Protein AF-A0A9E5WUC2-F1 (afdb_monomer_lite)

Foldseek 3Di:
DDDDDDDPPPDDPPPPPPPPPPPQLDDQVVLLVQQDLCFCPVVDPVNLVVLCVVQVLQWADDPVRDGLSVQLSVLSNQLSVCSVVVPSVSNSVSLQSNLCSCVVDVSSVVSCVVSCVVRVRDPVSSVSSVVD

Structure (mmCIF, N/CA/C/O backbone):
data_AF-A0A9E5WUC2-F1
#
_entry.id   AF-A0A9E5WUC2-F1
#
loop_
_atom_site.group_PDB
_atom_site.id
_atom_site.type_symbol
_atom_site.label_atom_id
_atom_site.label_alt_id
_atom_site.label_comp_id
_atom_site.label_asym_id
_atom_site.label_entity_id
_atom_site.label_seq_id
_atom_site.pdbx_PDB_ins_code
_atom_site.Cartn_x
_atom_site.Cartn_y
_atom_site.Cartn_z
_atom_site.occupancy
_atom_site.B_iso_or_equiv
_atom_site.auth_seq_id
_atom_site.auth_comp_id
_atom_site.auth_asym_id
_atom_site.auth_atom_id
_atom_site.pdbx_PDB_model_num
ATOM 1 N N . MET A 1 1 ? -28.607 -10.134 -59.055 1.00 43.69 1 MET A N 1
ATOM 2 C CA . MET A 1 1 ? -27.205 -9.821 -59.428 1.00 43.69 1 MET A CA 1
ATOM 3 C C . MET A 1 1 ? -26.947 -8.331 -59.224 1.00 43.69 1 MET A C 1
ATOM 5 O O . MET A 1 1 ? -27.837 -7.563 -59.559 1.00 43.69 1 MET A O 1
ATOM 9 N N . LYS A 1 2 ? -25.723 -7.975 -58.782 1.00 41.75 2 LYS A N 1
ATOM 10 C CA . LYS A 1 2 ? -25.138 -6.625 -58.547 1.00 41.75 2 LYS A CA 1
ATOM 11 C C . LYS A 1 2 ? -25.489 -6.030 -57.166 1.00 41.75 2 LYS A C 1
ATOM 13 O O . LYS A 1 2 ? -26.627 -5.654 -56.957 1.00 41.75 2 LYS A O 1
ATOM 18 N N . LYS A 1 3 ? -24.658 -6.131 -56.117 1.00 45.72 3 LYS A N 1
ATOM 19 C CA . LYS A 1 3 ? -23.249 -5.728 -55.838 1.00 45.72 3 LYS A CA 1
ATOM 20 C C . LYS A 1 3 ? -23.234 -4.508 -54.892 1.00 45.72 3 LYS A C 1
ATOM 22 O O . LYS A 1 3 ? -23.541 -3.407 -55.317 1.00 45.72 3 LYS A O 1
ATOM 27 N N . THR A 1 4 ? -22.876 -4.783 -53.631 1.00 50.22 4 THR A N 1
ATOM 28 C CA . THR A 1 4 ? -21.930 -4.049 -52.756 1.00 50.22 4 THR A CA 1
ATOM 29 C C . THR A 1 4 ? -21.903 -2.514 -52.763 1.00 50.22 4 THR A C 1
ATOM 31 O O . THR A 1 4 ? -21.491 -1.928 -53.756 1.00 50.22 4 THR A O 1
ATOM 34 N N . ALA A 1 5 ? -22.070 -1.910 -51.579 1.00 50.44 5 ALA A N 1
ATOM 35 C CA . ALA A 1 5 ? -21.055 -1.018 -50.998 1.00 50.44 5 ALA A CA 1
ATOM 36 C C . ALA A 1 5 ? -21.313 -0.809 -49.493 1.00 50.44 5 ALA A C 1
ATOM 38 O O . ALA A 1 5 ? -22.245 -0.121 -49.089 1.00 50.44 5 ALA A O 1
ATOM 39 N N . LEU A 1 6 ? -20.464 -1.430 -48.671 1.00 52.56 6 LEU A N 1
ATOM 40 C CA . LEU A 1 6 ? -20.201 -1.016 -47.297 1.00 52.56 6 LEU A CA 1
ATOM 41 C C . LEU A 1 6 ? -19.637 0.411 -47.321 1.00 52.56 6 LEU A C 1
ATOM 43 O O . LEU A 1 6 ? -18.622 0.643 -47.973 1.00 52.56 6 LEU A O 1
ATOM 47 N N . ALA A 1 7 ? -20.242 1.331 -46.575 1.00 50.75 7 ALA A N 1
ATOM 48 C CA . ALA A 1 7 ? -19.611 2.593 -46.208 1.00 50.75 7 ALA A CA 1
ATOM 49 C C . ALA A 1 7 ? -19.507 2.650 -44.682 1.00 50.75 7 ALA A C 1
ATOM 51 O O . ALA A 1 7 ? -20.422 3.064 -43.975 1.00 50.75 7 ALA A O 1
ATOM 52 N N . PHE A 1 8 ? -18.368 2.160 -44.192 1.00 50.16 8 PHE A N 1
ATOM 53 C CA . PHE A 1 8 ? -17.851 2.421 -42.856 1.00 50.16 8 PHE A CA 1
ATOM 54 C C . PHE A 1 8 ? -17.577 3.929 -42.748 1.00 50.16 8 PHE A C 1
ATOM 56 O O . PHE A 1 8 ? -16.566 4.415 -43.247 1.00 50.16 8 PHE A O 1
ATOM 63 N N . ALA A 1 9 ? -18.471 4.681 -42.112 1.00 50.97 9 ALA A N 1
ATOM 64 C CA . ALA A 1 9 ? -18.152 6.020 -41.633 1.00 50.97 9 ALA A CA 1
ATOM 65 C C . ALA A 1 9 ? -17.720 5.894 -40.169 1.00 50.97 9 ALA A C 1
ATOM 67 O O . ALA A 1 9 ? -18.524 5.995 -39.245 1.00 50.97 9 ALA A O 1
ATOM 68 N N . ALA A 1 10 ? -16.434 5.597 -39.975 1.00 51.34 10 ALA A N 1
ATOM 69 C CA . ALA A 1 10 ? -15.778 5.719 -38.684 1.00 51.34 10 ALA A CA 1
ATOM 70 C C . ALA A 1 10 ? -15.759 7.205 -38.299 1.00 51.34 10 ALA A C 1
ATOM 72 O O . ALA A 1 10 ? -14.953 7.982 -38.812 1.00 51.34 10 ALA A O 1
ATOM 73 N N . ALA A 1 11 ? -16.678 7.613 -37.425 1.00 52.59 11 ALA A N 1
ATOM 74 C CA . ALA A 1 11 ? -16.619 8.921 -36.797 1.00 52.59 11 ALA A CA 1
ATOM 75 C C . ALA A 1 11 ? -15.399 8.942 -35.865 1.00 52.59 11 ALA A C 1
ATOM 77 O O . ALA A 1 11 ? -15.377 8.272 -34.832 1.00 52.59 11 ALA A O 1
ATOM 78 N N . LEU A 1 12 ? -14.367 9.678 -36.283 1.00 46.09 12 LEU A N 1
ATOM 79 C CA . LEU A 1 12 ? -13.194 10.014 -35.486 1.00 46.09 12 LEU A CA 1
ATOM 80 C C . LEU A 1 12 ? -13.648 10.590 -34.138 1.00 46.09 12 LEU A C 1
ATOM 82 O O . LEU A 1 12 ? -14.137 11.716 -34.061 1.00 46.09 12 LEU A O 1
ATOM 86 N N . VAL A 1 13 ? -13.445 9.833 -33.064 1.00 51.91 13 VAL A N 1
ATOM 87 C CA . VAL A 1 13 ? -13.489 10.372 -31.706 1.00 51.91 13 VAL A CA 1
ATOM 88 C C . VAL A 1 13 ? -12.182 11.134 -31.498 1.00 51.91 13 VAL A C 1
ATOM 90 O O . VAL A 1 13 ? -11.172 10.575 -31.082 1.00 51.91 13 VAL A O 1
ATOM 93 N N . ALA A 1 14 ? -12.181 12.422 -31.836 1.00 52.12 14 ALA A N 1
ATOM 94 C CA . ALA A 1 14 ? -11.114 13.340 -31.461 1.00 52.12 14 ALA A CA 1
ATOM 95 C C . ALA A 1 14 ? -11.304 13.770 -29.997 1.00 52.12 14 ALA A C 1
ATOM 97 O O . ALA A 1 14 ? -11.676 14.901 -29.698 1.00 52.12 14 ALA A O 1
ATOM 98 N N . THR A 1 15 ? -11.069 12.852 -29.060 1.00 54.62 15 THR A N 1
ATOM 99 C CA . THR A 1 15 ? -10.861 13.199 -27.649 1.00 54.62 15 THR A CA 1
ATOM 100 C C . THR A 1 15 ? -9.410 13.614 -27.455 1.00 54.62 15 THR A C 1
ATOM 102 O O . THR A 1 15 ? -8.600 12.856 -26.932 1.00 54.62 15 THR A O 1
ATOM 105 N N . THR A 1 16 ? -9.059 14.831 -27.863 1.00 54.25 16 THR A N 1
ATOM 106 C CA . THR A 1 16 ? -7.871 15.500 -27.321 1.00 54.25 16 THR A CA 1
ATOM 107 C C . THR A 1 16 ? -8.292 16.244 -26.063 1.00 54.25 16 THR A C 1
ATOM 109 O O . THR A 1 16 ? -8.390 17.470 -26.033 1.00 54.25 16 THR A O 1
ATOM 112 N N . SER A 1 17 ? -8.595 15.486 -25.010 1.00 47.12 17 SER A N 1
ATOM 113 C CA . SER A 1 17 ? -8.554 16.035 -23.664 1.00 47.12 17 SER A CA 1
ATOM 114 C C . SER A 1 17 ? -7.095 16.388 -23.413 1.00 47.12 17 SER A C 1
ATOM 116 O O . SER A 1 17 ? -6.258 15.490 -23.338 1.00 47.12 17 SER A O 1
ATOM 118 N N . LEU A 1 18 ? -6.778 17.685 -23.349 1.00 47.00 18 LEU A N 1
ATOM 119 C CA . LEU A 1 18 ? -5.516 18.143 -22.783 1.00 47.00 18 LEU A CA 1
ATOM 120 C C . LEU A 1 18 ? -5.353 17.417 -21.450 1.00 47.00 18 LEU A C 1
ATOM 122 O O . LEU A 1 18 ? -6.118 17.652 -20.511 1.00 47.00 18 LEU A O 1
ATOM 126 N N . ALA A 1 19 ? -4.389 16.502 -21.397 1.00 48.19 19 ALA A N 1
ATOM 127 C CA . ALA A 1 19 ? -3.894 15.985 -20.147 1.00 48.19 19 ALA A CA 1
ATOM 128 C C . ALA A 1 19 ? -3.436 17.213 -19.364 1.00 48.19 19 ALA A C 1
ATOM 130 O O . ALA A 1 19 ? -2.451 17.862 -19.715 1.00 48.19 19 ALA A O 1
ATOM 131 N N . ALA A 1 20 ? -4.200 17.582 -18.340 1.00 45.19 20 ALA A N 1
ATOM 132 C CA . ALA A 1 20 ? -3.662 18.388 -17.273 1.00 45.19 20 ALA A CA 1
ATOM 133 C C . ALA A 1 20 ? -2.517 17.551 -16.707 1.00 45.19 20 ALA A C 1
ATOM 135 O O . ALA A 1 20 ? -2.748 16.613 -15.945 1.00 45.19 20 ALA A O 1
ATOM 136 N N . THR A 1 21 ? -1.292 17.829 -17.153 1.00 49.12 21 THR A N 1
ATOM 137 C CA . THR A 1 21 ? -0.076 17.315 -16.538 1.00 49.12 21 THR A CA 1
ATOM 138 C C . THR A 1 21 ? 0.001 17.974 -15.170 1.00 49.12 21 THR A C 1
ATOM 140 O O . THR A 1 21 ? 0.703 18.957 -14.955 1.00 49.12 21 THR A O 1
ATOM 143 N N . SER A 1 22 ? -0.820 17.490 -14.241 1.00 50.69 22 SER A N 1
ATOM 144 C CA . SER A 1 22 ? -0.646 17.751 -12.830 1.00 50.69 22 SER A CA 1
ATOM 145 C C . SER A 1 22 ? 0.749 17.252 -12.507 1.00 50.69 22 SER A C 1
ATOM 147 O O . SER A 1 22 ? 1.004 16.054 -12.633 1.00 50.69 22 SER A O 1
ATOM 149 N N . ALA A 1 23 ? 1.648 18.179 -12.170 1.00 59.03 23 ALA A N 1
ATOM 150 C CA . ALA A 1 23 ? 2.967 17.854 -11.662 1.00 59.03 23 ALA A CA 1
ATOM 151 C C . ALA A 1 23 ? 2.788 16.795 -10.570 1.00 59.03 23 ALA A C 1
ATOM 153 O O . ALA A 1 23 ? 2.164 17.045 -9.536 1.00 59.03 23 ALA A O 1
ATOM 154 N N . SER A 1 24 ? 3.225 15.574 -10.869 1.00 66.19 24 SER A N 1
ATOM 155 C CA . SER A 1 24 ? 3.140 14.470 -9.931 1.00 66.19 24 SER A CA 1
ATOM 156 C C . SER A 1 24 ? 4.033 14.800 -8.744 1.00 66.19 24 SER A C 1
ATOM 158 O O . SER A 1 24 ? 5.180 15.199 -8.922 1.00 66.19 24 SER A O 1
ATOM 160 N N . ALA A 1 25 ? 3.539 14.588 -7.526 1.00 79.31 25 ALA A N 1
ATOM 161 C CA . ALA A 1 25 ? 4.380 14.685 -6.337 1.00 79.31 25 ALA A CA 1
ATOM 162 C C . ALA A 1 25 ? 5.422 13.547 -6.246 1.00 79.31 25 ALA A C 1
ATOM 164 O O . ALA A 1 25 ? 6.248 13.528 -5.334 1.00 79.31 25 ALA A O 1
ATOM 165 N N . PHE A 1 26 ? 5.369 12.592 -7.180 1.00 86.38 26 PHE A N 1
ATOM 166 C CA . PHE A 1 26 ? 6.258 11.445 -7.283 1.00 86.38 26 PHE A CA 1
ATOM 167 C C . PHE A 1 26 ? 7.009 11.464 -8.613 1.00 86.38 26 PHE A C 1
ATOM 169 O O . PHE A 1 26 ? 6.388 11.467 -9.677 1.00 86.38 26 PHE A O 1
ATOM 176 N N . GLU A 1 27 ? 8.335 11.387 -8.542 1.00 90.06 27 GLU A N 1
ATOM 177 C CA . GLU A 1 27 ? 9.167 10.988 -9.676 1.00 90.06 27 GLU A CA 1
ATOM 178 C C . GLU A 1 27 ? 9.218 9.461 -9.760 1.00 90.06 27 GLU A C 1
ATOM 180 O O . GLU A 1 27 ? 9.456 8.787 -8.750 1.00 90.06 27 GLU A O 1
ATOM 185 N N . TYR A 1 28 ? 9.016 8.908 -10.957 1.00 90.19 28 TYR A N 1
ATOM 186 C CA . TYR A 1 28 ? 8.928 7.462 -11.146 1.00 90.19 28 TYR A CA 1
ATOM 187 C C . TYR A 1 28 ? 10.208 6.718 -10.762 1.00 90.19 28 TYR A C 1
ATOM 189 O O . TYR A 1 28 ? 10.132 5.718 -10.059 1.00 90.19 28 TYR A O 1
ATOM 197 N N . SER A 1 29 ? 11.385 7.215 -11.145 1.00 90.94 29 SER A N 1
ATOM 198 C CA . SER A 1 29 ? 12.670 6.576 -10.817 1.00 90.94 29 SER A CA 1
ATOM 199 C C . SER A 1 29 ? 12.877 6.433 -9.303 1.00 90.94 29 SER A C 1
ATOM 201 O O . SER A 1 29 ? 13.251 5.366 -8.815 1.00 90.94 29 SER A O 1
ATOM 203 N N . THR A 1 30 ? 12.560 7.485 -8.545 1.00 92.31 30 THR A N 1
ATOM 204 C CA . THR A 1 30 ? 12.611 7.482 -7.077 1.00 92.31 30 THR A CA 1
ATOM 205 C C . THR A 1 30 ? 11.569 6.534 -6.481 1.00 92.31 30 THR A C 1
ATOM 207 O O . THR A 1 30 ? 11.853 5.834 -5.508 1.00 92.31 30 THR A O 1
ATOM 210 N N . LEU A 1 31 ? 10.365 6.498 -7.059 1.00 92.56 31 LEU A N 1
ATOM 211 C CA . LEU A 1 31 ? 9.283 5.613 -6.639 1.00 92.56 31 LEU A CA 1
ATOM 212 C C . LEU A 1 31 ? 9.655 4.140 -6.860 1.00 92.56 31 LEU A C 1
ATOM 214 O O . LEU A 1 31 ? 9.636 3.367 -5.906 1.00 92.56 31 LEU A O 1
ATOM 218 N N . ALA A 1 32 ? 10.050 3.775 -8.078 1.00 93.12 32 ALA A N 1
ATOM 219 C CA . ALA A 1 32 ? 10.416 2.418 -8.470 1.00 93.12 32 ALA A CA 1
ATOM 220 C C . ALA A 1 32 ? 11.595 1.874 -7.649 1.00 93.12 32 ALA A C 1
ATOM 222 O O . ALA A 1 32 ? 11.573 0.720 -7.240 1.00 93.12 32 ALA A O 1
ATOM 223 N N . ALA A 1 33 ? 12.581 2.717 -7.323 1.00 92.94 33 ALA A N 1
ATOM 224 C CA . ALA A 1 33 ? 13.708 2.328 -6.474 1.00 92.94 33 ALA A CA 1
ATOM 225 C C . ALA A 1 33 ? 13.338 2.126 -4.990 1.00 92.94 33 ALA A C 1
ATOM 227 O O . ALA A 1 33 ? 14.098 1.511 -4.243 1.00 92.94 33 ALA A O 1
ATOM 228 N N . ALA A 1 34 ? 12.217 2.689 -4.530 1.00 93.19 34 ALA A N 1
ATOM 229 C CA . ALA A 1 34 ? 11.818 2.675 -3.123 1.00 93.19 34 ALA A CA 1
ATOM 230 C C . ALA A 1 34 ? 10.660 1.714 -2.810 1.00 93.19 34 ALA A C 1
ATOM 232 O O . ALA A 1 34 ? 10.433 1.415 -1.632 1.00 93.19 34 ALA A O 1
ATOM 233 N N . VAL A 1 35 ? 9.909 1.277 -3.825 1.00 95.69 35 VAL A N 1
ATOM 234 C CA . VAL A 1 35 ? 8.844 0.278 -3.695 1.00 95.69 35 VAL A CA 1
ATOM 235 C C . VAL A 1 35 ? 9.468 -1.103 -3.520 1.00 95.69 35 VAL A C 1
ATOM 237 O O . VAL A 1 35 ? 10.292 -1.531 -4.317 1.00 95.69 35 VAL A O 1
ATOM 240 N N . ASP A 1 36 ? 9.040 -1.806 -2.477 1.00 95.50 36 ASP A N 1
ATOM 241 C CA . ASP A 1 36 ? 9.323 -3.225 -2.301 1.00 95.50 36 ASP A CA 1
ATOM 242 C C . ASP A 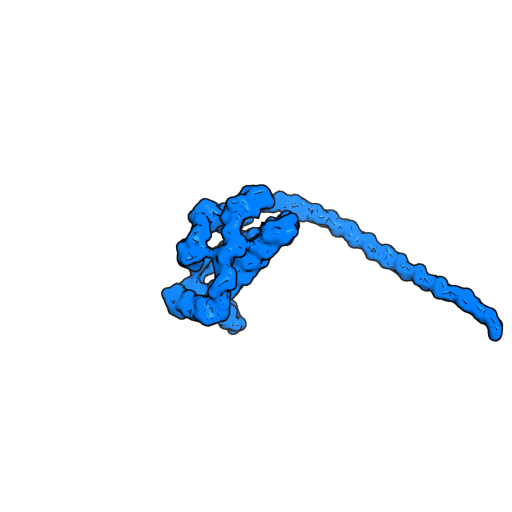1 36 ? 8.206 -4.022 -2.980 1.00 95.50 36 ASP A C 1
ATOM 244 O O . ASP A 1 36 ? 7.095 -4.127 -2.458 1.00 95.50 36 ASP A O 1
ATOM 248 N N . THR A 1 37 ? 8.479 -4.556 -4.167 1.00 93.88 37 THR A N 1
ATOM 249 C CA . THR A 1 37 ? 7.472 -5.274 -4.960 1.00 93.88 37 THR A CA 1
ATOM 250 C C . THR A 1 37 ? 7.052 -6.605 -4.340 1.00 93.88 37 THR A C 1
ATOM 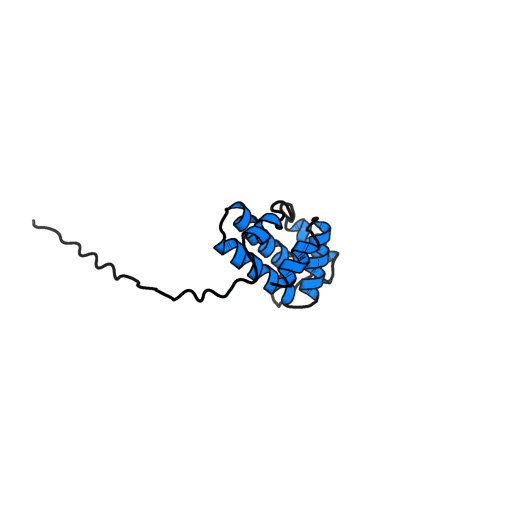252 O O . THR A 1 37 ? 6.008 -7.131 -4.707 1.00 93.88 37 THR A O 1
ATOM 255 N N . THR A 1 38 ? 7.799 -7.102 -3.348 1.00 93.50 38 THR A N 1
ATOM 256 C CA . THR A 1 38 ? 7.488 -8.344 -2.625 1.00 93.50 38 THR A CA 1
ATOM 257 C C . THR A 1 38 ? 6.657 -8.107 -1.359 1.00 93.50 38 THR A C 1
ATOM 259 O O . THR A 1 38 ? 6.070 -9.031 -0.779 1.00 93.50 38 THR A O 1
ATOM 262 N N . ALA A 1 39 ? 6.559 -6.853 -0.903 1.00 93.31 39 ALA A N 1
ATOM 263 C CA . ALA A 1 39 ? 5.799 -6.524 0.291 1.00 93.31 39 ALA A CA 1
ATOM 264 C C . ALA A 1 39 ? 4.302 -6.797 0.083 1.00 93.31 39 ALA A C 1
ATOM 266 O O . ALA A 1 39 ? 3.694 -6.429 -0.920 1.00 93.31 39 ALA A O 1
ATOM 267 N N . PHE A 1 40 ? 3.676 -7.411 1.091 1.00 94.44 40 PHE A N 1
ATOM 268 C CA . PHE A 1 40 ? 2.277 -7.839 1.062 1.00 94.44 40 PHE A CA 1
ATOM 269 C C . PHE A 1 40 ? 1.905 -8.895 0.005 1.00 94.44 40 PHE A C 1
ATOM 271 O O . PHE A 1 40 ? 0.708 -9.149 -0.141 1.00 94.44 40 PHE A O 1
ATOM 278 N N . GLU A 1 41 ? 2.826 -9.576 -0.682 1.00 89.25 41 GLU A N 1
ATOM 279 C CA . GLU A 1 41 ? 2.468 -10.700 -1.576 1.00 89.25 41 GLU A CA 1
ATOM 280 C C . GLU A 1 41 ? 1.607 -11.746 -0.843 1.00 89.25 41 GLU A C 1
ATOM 282 O O . GLU A 1 41 ? 0.521 -12.112 -1.290 1.00 89.25 41 GLU A O 1
ATOM 287 N N . ASN A 1 42 ? 1.994 -12.078 0.391 1.00 88.25 42 ASN A N 1
ATOM 288 C CA . ASN A 1 42 ? 1.300 -13.045 1.248 1.00 88.25 42 ASN A CA 1
ATOM 289 C C . ASN A 1 42 ? 0.161 -12.446 2.100 1.00 88.25 42 ASN A C 1
ATOM 291 O O . ASN A 1 42 ? -0.373 -13.108 2.989 1.00 88.25 42 ASN A O 1
ATOM 295 N N . ALA A 1 43 ? -0.215 -11.182 1.880 1.00 92.06 43 ALA A N 1
ATOM 296 C CA . ALA A 1 43 ? -1.294 -10.517 2.616 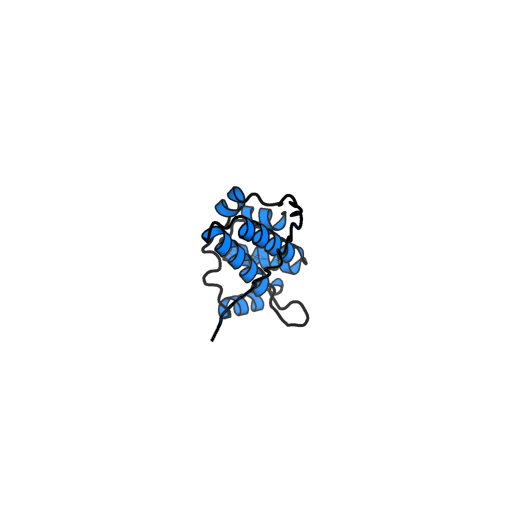1.00 92.06 43 ALA A CA 1
ATOM 297 C C . ALA A 1 43 ? -2.686 -10.899 2.079 1.00 92.06 43 ALA A C 1
ATOM 299 O O . ALA A 1 43 ? -3.436 -10.059 1.566 1.00 92.06 43 ALA A O 1
ATOM 300 N N . ASP A 1 44 ? -3.017 -12.183 2.186 1.00 91.50 44 ASP A N 1
ATOM 301 C CA . ASP A 1 44 ? -4.322 -12.747 1.847 1.00 91.50 44 ASP A CA 1
ATOM 302 C C . ASP A 1 44 ? -5.454 -12.249 2.774 1.00 91.50 44 ASP A C 1
ATOM 304 O O . ASP A 1 44 ? -5.248 -11.451 3.699 1.00 91.50 44 ASP A O 1
ATOM 308 N N . ASP A 1 45 ? -6.691 -12.696 2.529 1.00 92.88 45 ASP A N 1
ATOM 309 C CA . ASP A 1 45 ? -7.830 -12.277 3.352 1.00 92.88 45 ASP A CA 1
ATOM 310 C C . ASP A 1 45 ? -7.643 -12.673 4.824 1.00 92.88 45 ASP A C 1
ATOM 312 O O . ASP A 1 45 ? -7.926 -11.861 5.704 1.00 92.88 45 ASP A O 1
ATOM 316 N N . ALA A 1 46 ? -7.108 -13.862 5.123 1.00 94.81 46 ALA A N 1
ATOM 317 C CA . ALA A 1 46 ? -6.878 -14.315 6.495 1.00 94.81 46 ALA A CA 1
ATOM 318 C C . ALA A 1 46 ? -5.894 -13.396 7.239 1.00 94.81 46 ALA A C 1
ATOM 320 O O . ALA A 1 46 ? -6.171 -12.951 8.364 1.00 94.81 46 ALA A O 1
ATOM 321 N N . TRP A 1 47 ? -4.790 -13.035 6.587 1.00 94.44 47 TRP A N 1
ATOM 322 C CA . TRP A 1 47 ? -3.798 -12.094 7.085 1.00 94.44 47 TRP A CA 1
ATOM 323 C C . TRP A 1 47 ? -4.417 -10.719 7.343 1.00 94.44 47 TRP A C 1
ATOM 325 O O . TRP A 1 47 ? -4.231 -10.146 8.428 1.00 94.44 47 TRP A O 1
ATOM 335 N N . ARG A 1 48 ? -5.213 -10.213 6.392 1.00 94.88 48 ARG A N 1
ATOM 336 C CA . ARG A 1 48 ? -5.913 -8.923 6.499 1.00 94.88 48 ARG A CA 1
ATOM 337 C C . ARG A 1 48 ? -6.931 -8.933 7.637 1.00 94.88 48 ARG A C 1
ATOM 339 O O . ARG A 1 48 ? -6.948 -8.002 8.448 1.00 94.88 48 ARG A O 1
ATOM 346 N N . ARG A 1 49 ? -7.720 -10.008 7.792 1.00 93.00 49 ARG A N 1
ATOM 347 C CA . ARG A 1 49 ? -8.657 -10.187 8.922 1.00 93.00 49 ARG A CA 1
ATOM 348 C C . ARG A 1 49 ? -7.911 -10.118 10.248 1.00 93.00 49 ARG A C 1
ATOM 350 O O . ARG A 1 49 ? -8.345 -9.429 11.173 1.00 93.00 49 ARG A O 1
ATOM 357 N N . MET A 1 50 ? -6.804 -10.849 10.350 1.00 94.00 50 MET A N 1
ATOM 358 C CA . MET A 1 50 ? -6.003 -10.941 11.565 1.00 94.00 50 MET A CA 1
ATOM 359 C C . MET A 1 50 ? -5.418 -9.577 11.948 1.00 94.00 50 MET A C 1
ATOM 361 O O . MET A 1 50 ? -5.547 -9.161 13.103 1.00 94.00 50 MET A O 1
ATOM 365 N N . HIS A 1 51 ? -4.877 -8.831 10.985 1.00 93.38 51 HIS A N 1
ATOM 366 C CA . HIS A 1 51 ? -4.332 -7.495 11.230 1.00 93.38 51 HIS A CA 1
ATOM 367 C C . HIS A 1 51 ? -5.414 -6.466 11.553 1.00 93.38 51 HIS A C 1
ATOM 369 O O . HIS A 1 51 ? -5.230 -5.678 12.479 1.00 93.38 51 HIS A O 1
ATOM 375 N N . ALA A 1 52 ? -6.577 -6.516 10.900 1.00 92.75 52 ALA A N 1
ATOM 376 C CA . ALA A 1 52 ? -7.716 -5.679 11.269 1.00 92.75 52 ALA A CA 1
ATOM 377 C C . ALA A 1 52 ? -8.213 -5.968 12.696 1.00 92.75 52 ALA A C 1
ATOM 379 O O . ALA A 1 52 ? -8.576 -5.052 13.431 1.00 92.75 52 ALA A O 1
ATOM 380 N N . LYS A 1 53 ? -8.209 -7.232 13.136 1.00 92.62 53 LYS A N 1
ATOM 381 C CA . LYS A 1 53 ? -8.589 -7.584 14.513 1.00 92.62 53 LYS A CA 1
ATOM 382 C C . LYS A 1 53 ? -7.576 -7.059 15.535 1.00 92.62 53 LYS A C 1
ATOM 384 O O . LYS A 1 53 ? -7.994 -6.474 16.537 1.00 92.62 53 LYS A O 1
ATOM 389 N N . ARG A 1 54 ? -6.276 -7.242 15.271 1.00 93.25 54 ARG A N 1
ATOM 390 C CA . ARG A 1 54 ? -5.169 -6.894 16.184 1.00 93.25 54 ARG A CA 1
ATOM 391 C C . ARG A 1 54 ? -4.820 -5.404 16.211 1.00 93.25 54 ARG A C 1
ATOM 393 O O . ARG A 1 54 ? -4.274 -4.931 17.201 1.00 93.25 54 ARG A O 1
ATOM 400 N N . ILE A 1 55 ? -5.122 -4.665 15.147 1.00 94.31 55 ILE A N 1
ATOM 401 C CA . ILE A 1 55 ? -4.838 -3.233 15.025 1.00 94.31 55 ILE A CA 1
ATOM 402 C C . ILE A 1 55 ? -6.174 -2.506 14.893 1.00 94.31 55 ILE A C 1
ATOM 404 O O . ILE A 1 55 ? -6.823 -2.561 13.849 1.00 94.31 55 ILE A O 1
ATOM 408 N N . SER A 1 56 ? -6.612 -1.833 15.960 1.00 91.19 56 SER A N 1
ATOM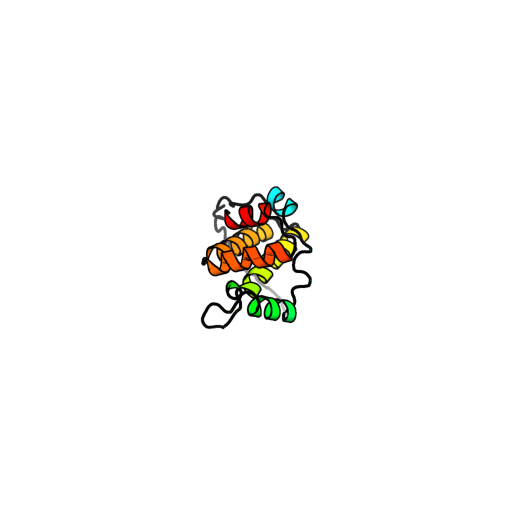 409 C CA . SER A 1 56 ? -7.928 -1.181 16.013 1.00 91.19 56 SER A CA 1
ATOM 410 C C . SER A 1 56 ? -8.093 -0.110 14.931 1.00 91.19 56 SER A C 1
ATOM 412 O O . SER A 1 56 ? -9.198 0.114 14.430 1.00 91.19 56 SER A O 1
ATOM 414 N N . GLU A 1 57 ? -7.002 0.528 14.519 1.00 95.38 57 GLU A N 1
ATOM 415 C CA . GLU A 1 57 ? -6.960 1.509 13.443 1.00 95.38 57 GLU A CA 1
ATOM 416 C C . GLU A 1 57 ? -7.106 0.870 12.063 1.00 95.38 57 GLU A C 1
ATOM 418 O O . GLU A 1 57 ? -7.520 1.560 11.149 1.00 95.38 57 GLU A O 1
ATOM 423 N N . CYS A 1 58 ? -6.862 -0.432 11.904 1.00 94.75 58 CYS A N 1
ATOM 424 C CA . CYS A 1 58 ? -7.001 -1.150 10.634 1.00 94.75 58 CYS A CA 1
ATOM 425 C C . CYS A 1 58 ? -8.385 -1.775 10.409 1.00 94.75 58 CYS A C 1
ATOM 427 O O . CYS A 1 58 ? -8.622 -2.409 9.379 1.00 94.75 58 CYS A O 1
ATOM 429 N N . ARG A 1 59 ? -9.306 -1.599 11.362 1.00 93.19 59 ARG A N 1
ATOM 430 C CA . ARG A 1 59 ? -10.685 -2.103 11.294 1.00 93.19 59 ARG A CA 1
ATOM 431 C C . ARG A 1 59 ? -11.511 -1.414 10.206 1.00 93.19 59 ARG A C 1
ATOM 433 O O . ARG A 1 59 ? -11.029 -0.529 9.494 1.00 93.19 59 ARG A O 1
ATOM 440 N N . SER A 1 60 ? -12.771 -1.828 10.112 1.00 90.06 60 SER A N 1
ATOM 441 C CA . SER A 1 60 ? -13.768 -1.322 9.172 1.00 90.06 60 SER A CA 1
ATOM 442 C C . SER A 1 60 ? -13.848 0.209 9.117 1.00 90.06 60 SER A C 1
ATOM 444 O O . SER A 1 60 ? -13.746 0.900 10.139 1.00 90.06 60 SER A O 1
ATOM 446 N N . PHE A 1 61 ? -14.023 0.737 7.910 1.00 85.69 61 PHE A N 1
ATOM 447 C CA . PHE A 1 61 ? -14.352 2.124 7.608 1.00 85.69 61 PHE A CA 1
ATOM 448 C C . PHE A 1 61 ? -15.560 2.167 6.664 1.00 85.69 61 PHE A C 1
ATOM 450 O O . PHE A 1 61 ? -15.836 1.205 5.950 1.00 85.69 61 PHE A O 1
ATOM 457 N N . GLY A 1 62 ? -16.269 3.296 6.666 1.00 80.94 62 GLY A N 1
ATOM 458 C CA . GLY A 1 62 ? -17.464 3.467 5.843 1.00 80.94 62 GLY A CA 1
ATOM 459 C C . GLY A 1 62 ? -18.642 2.598 6.291 1.00 80.94 62 GLY A C 1
ATOM 460 O O . GLY A 1 62 ? -18.588 1.908 7.313 1.00 80.94 62 GLY A O 1
ATOM 461 N N . LYS A 1 63 ? -19.731 2.670 5.522 1.00 80.69 63 LYS A N 1
ATOM 462 C CA . LYS A 1 63 ? -20.968 1.915 5.780 1.00 80.69 63 LYS A CA 1
ATOM 463 C C . LYS A 1 63 ? -20.861 0.460 5.309 1.00 80.69 63 LYS A C 1
ATOM 465 O O . LYS A 1 63 ? -21.454 -0.422 5.922 1.00 80.69 63 LYS A O 1
ATOM 470 N N . ASP A 1 64 ? -19.999 0.203 4.328 1.00 81.38 64 ASP A N 1
ATOM 471 C CA . ASP A 1 64 ? -19.846 -1.098 3.659 1.00 81.38 64 ASP A CA 1
ATOM 472 C C . ASP A 1 64 ? -18.929 -2.078 4.408 1.00 81.38 64 ASP A C 1
ATOM 474 O O . ASP A 1 64 ? -18.558 -3.130 3.896 1.00 81.38 64 ASP A O 1
ATOM 478 N N . ARG A 1 65 ? -18.524 -1.736 5.638 1.00 83.56 65 ARG A N 1
ATOM 479 C CA . ARG A 1 65 ? -17.655 -2.544 6.514 1.00 83.56 65 ARG A CA 1
ATOM 480 C C . ARG A 1 65 ? -16.278 -2.916 5.935 1.00 83.56 65 ARG A C 1
ATOM 482 O O . ARG A 1 65 ? -15.571 -3.701 6.576 1.00 83.56 65 ARG A O 1
ATOM 489 N N . ILE A 1 66 ? -15.852 -2.312 4.823 1.00 90.25 66 ILE A N 1
ATOM 490 C CA . ILE A 1 66 ? -14.522 -2.501 4.215 1.00 90.25 66 ILE A CA 1
ATOM 491 C C . ILE A 1 66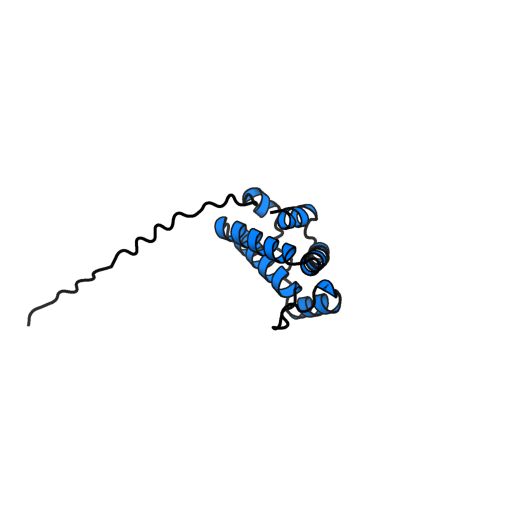 ? -13.443 -2.167 5.247 1.00 90.25 66 ILE A C 1
ATOM 493 O O . ILE A 1 66 ? -13.544 -1.161 5.950 1.00 90.25 66 ILE A O 1
ATOM 497 N N . ARG A 1 67 ? -12.401 -2.993 5.392 1.00 94.31 67 ARG A N 1
ATOM 498 C CA . ARG A 1 67 ? -11.348 -2.748 6.390 1.00 94.31 67 ARG A CA 1
ATOM 499 C C . ARG A 1 67 ? -10.306 -1.804 5.809 1.00 94.31 67 ARG A C 1
ATOM 501 O O . ARG A 1 67 ? -9.948 -1.902 4.640 1.00 94.31 67 ARG A O 1
ATOM 508 N N . ARG A 1 68 ? -9.768 -0.899 6.633 1.00 95.81 68 ARG A N 1
ATOM 509 C CA . ARG A 1 68 ? -8.733 0.047 6.171 1.00 95.81 68 ARG A CA 1
ATOM 510 C C . ARG A 1 68 ? -7.487 -0.676 5.663 1.00 95.81 68 ARG A C 1
ATOM 512 O O . ARG A 1 68 ? -6.873 -0.212 4.710 1.00 95.81 68 ARG A O 1
ATOM 519 N N . VAL A 1 69 ? -7.151 -1.820 6.269 1.00 96.69 69 VAL A N 1
ATOM 520 C CA . VAL A 1 69 ? -6.053 -2.675 5.796 1.00 96.69 69 VAL A CA 1
ATOM 521 C C . VAL A 1 69 ? -6.289 -3.188 4.379 1.00 96.69 69 VAL A C 1
ATOM 523 O O . VAL A 1 69 ? -5.334 -3.229 3.621 1.00 96.69 69 VAL A O 1
ATOM 526 N N . ASP A 1 70 ? -7.529 -3.504 3.994 1.00 96.56 70 ASP A N 1
ATOM 527 C CA . ASP A 1 70 ? -7.810 -4.008 2.646 1.00 96.56 70 ASP A CA 1
ATOM 528 C C . ASP A 1 70 ? -7.466 -2.935 1.614 1.00 96.56 70 ASP A C 1
ATOM 530 O O . ASP A 1 70 ? -6.632 -3.152 0.747 1.00 96.56 70 ASP A O 1
ATOM 534 N N . VAL A 1 71 ? -7.994 -1.724 1.808 1.00 95.94 71 VAL A N 1
ATOM 535 C CA . VAL A 1 71 ? -7.744 -0.586 0.911 1.00 95.94 71 VAL A CA 1
ATOM 536 C C . VAL A 1 71 ? -6.266 -0.233 0.812 1.00 95.94 71 VAL A C 1
ATOM 538 O O . VAL A 1 71 ? -5.784 0.068 -0.277 1.00 95.94 71 VAL A O 1
ATOM 541 N N . LEU A 1 72 ? -5.550 -0.226 1.937 1.00 97.44 72 LEU A N 1
ATOM 542 C CA . LEU A 1 72 ? -4.127 0.107 1.942 1.00 97.44 72 LEU A CA 1
ATOM 543 C C . LEU A 1 72 ? -3.298 -0.959 1.223 1.00 97.44 72 LEU A C 1
ATOM 545 O O . LEU A 1 72 ? -2.425 -0.605 0.436 1.00 97.44 72 LEU A O 1
ATOM 549 N N . VAL A 1 73 ? -3.582 -2.240 1.468 1.00 97.25 73 VAL A N 1
ATOM 550 C CA . VAL A 1 73 ? -2.874 -3.343 0.809 1.00 97.25 73 VAL A CA 1
ATOM 551 C C . VAL A 1 73 ? -3.203 -3.383 -0.681 1.00 97.25 73 VAL A C 1
ATOM 553 O O . VAL A 1 73 ? -2.289 -3.515 -1.483 1.00 97.25 73 VAL A O 1
ATOM 556 N N . ASP A 1 74 ? -4.466 -3.205 -1.071 1.00 97.00 74 ASP A N 1
ATOM 557 C CA . ASP A 1 74 ? -4.870 -3.219 -2.482 1.00 97.00 74 ASP A CA 1
ATOM 558 C C . ASP A 1 74 ? -4.230 -2.072 -3.267 1.00 97.00 74 ASP A C 1
ATOM 560 O O . ASP A 1 74 ? -3.706 -2.280 -4.358 1.00 97.00 74 ASP A O 1
ATOM 564 N N . ARG A 1 75 ? -4.197 -0.862 -2.694 1.00 97.50 75 ARG A N 1
ATOM 565 C CA . ARG A 1 75 ? -3.543 0.290 -3.334 1.00 97.50 75 ARG A CA 1
ATOM 566 C C . ARG A 1 75 ? -2.027 0.142 -3.399 1.00 97.50 75 ARG A C 1
ATOM 568 O O . ARG A 1 75 ? -1.426 0.612 -4.358 1.00 97.50 75 ARG A O 1
ATOM 575 N N . TYR A 1 76 ? -1.415 -0.493 -2.400 1.00 97.75 76 TYR A N 1
ATOM 576 C CA . TYR A 1 76 ? 0.013 -0.788 -2.442 1.00 97.75 76 TYR A CA 1
ATOM 577 C C . TYR A 1 76 ? 0.348 -1.846 -3.493 1.00 97.75 76 TYR A C 1
ATOM 579 O O . TYR A 1 76 ? 1.286 -1.653 -4.253 1.00 97.75 76 TYR A O 1
ATOM 587 N N . ARG A 1 77 ? -0.437 -2.926 -3.577 1.00 96.81 77 ARG A N 1
ATOM 588 C CA . ARG A 1 77 ? -0.254 -3.961 -4.601 1.00 96.81 77 ARG A CA 1
ATOM 589 C C . ARG A 1 77 ? -0.395 -3.388 -6.004 1.00 96.81 77 ARG A C 1
ATOM 591 O O . ARG A 1 77 ? 0.507 -3.569 -6.797 1.00 96.81 77 ARG A O 1
ATOM 598 N N . ALA A 1 78 ? -1.418 -2.570 -6.258 1.00 97.25 78 ALA A N 1
ATOM 599 C CA . ALA A 1 78 ? -1.552 -1.883 -7.544 1.00 97.25 78 ALA A CA 1
ATOM 600 C C . ALA A 1 78 ? -0.321 -1.021 -7.899 1.00 97.25 78 ALA A C 1
ATOM 602 O O . ALA A 1 78 ? 0.064 -0.940 -9.061 1.00 97.25 78 ALA A O 1
ATOM 603 N N . LEU A 1 79 ? 0.312 -0.389 -6.903 1.00 97.25 79 LEU A N 1
ATOM 604 C CA . LEU A 1 79 ? 1.569 0.335 -7.092 1.00 97.25 79 LEU A CA 1
ATOM 605 C C . LEU A 1 79 ? 2.739 -0.617 -7.396 1.00 97.25 79 LEU A C 1
ATOM 607 O O . LEU A 1 79 ? 3.490 -0.367 -8.333 1.00 97.25 79 LEU A O 1
ATOM 611 N N . ALA A 1 80 ? 2.897 -1.692 -6.624 1.00 96.62 80 ALA A N 1
ATOM 612 C CA . ALA A 1 80 ? 3.941 -2.694 -6.834 1.00 96.62 80 ALA A CA 1
ATOM 613 C C . ALA A 1 80 ? 3.821 -3.386 -8.202 1.00 96.62 80 ALA A C 1
ATOM 615 O O . ALA A 1 80 ? 4.827 -3.555 -8.891 1.00 96.62 80 ALA A O 1
ATOM 616 N N . ASP A 1 81 ? 2.599 -3.711 -8.622 1.00 97.19 81 ASP A N 1
ATOM 617 C CA . ASP A 1 81 ? 2.292 -4.315 -9.917 1.00 97.19 81 ASP A CA 1
ATOM 618 C C . ASP A 1 81 ? 2.656 -3.356 -11.058 1.00 97.19 81 ASP A C 1
ATOM 620 O O . ASP A 1 81 ? 3.319 -3.754 -12.013 1.00 97.19 81 ASP A O 1
ATOM 624 N N . ALA A 1 82 ? 2.300 -2.072 -10.936 1.00 97.44 82 ALA A N 1
ATOM 625 C CA . ALA A 1 82 ? 2.638 -1.061 -11.936 1.00 97.44 82 ALA A CA 1
ATOM 626 C C . ALA A 1 82 ? 4.154 -0.823 -12.052 1.00 97.44 82 ALA A C 1
ATOM 628 O O . ALA A 1 82 ? 4.676 -0.718 -13.160 1.00 97.44 82 ALA A O 1
ATOM 629 N N . VAL A 1 83 ? 4.873 -0.791 -10.922 1.00 96.50 83 VAL A N 1
ATOM 630 C CA . VAL A 1 83 ? 6.345 -0.700 -10.908 1.00 96.50 83 VAL A CA 1
ATOM 631 C C . VAL A 1 83 ? 6.973 -1.939 -11.549 1.00 96.50 83 VAL A C 1
ATOM 633 O O . VAL A 1 83 ? 7.867 -1.804 -12.380 1.00 96.50 83 VAL A O 1
ATOM 636 N N . THR A 1 84 ? 6.482 -3.136 -11.217 1.00 97.12 84 THR A N 1
ATOM 637 C CA . THR A 1 84 ? 6.949 -4.402 -11.810 1.00 97.12 84 THR A CA 1
ATOM 638 C C . THR A 1 84 ? 6.716 -4.439 -13.321 1.00 97.12 84 THR A C 1
ATOM 640 O O . THR A 1 84 ? 7.574 -4.907 -14.066 1.00 97.12 84 THR A O 1
ATOM 643 N N . ALA A 1 85 ? 5.580 -3.916 -13.785 1.00 96.31 85 ALA A N 1
ATOM 644 C CA . ALA A 1 85 ? 5.241 -3.827 -15.203 1.00 96.31 85 ALA A CA 1
ATOM 645 C C . ALA A 1 85 ? 6.022 -2.737 -15.962 1.00 96.31 85 ALA A C 1
ATOM 647 O O . ALA A 1 85 ? 5.968 -2.700 -17.190 1.00 96.31 85 ALA A O 1
ATOM 648 N N . GLY A 1 86 ? 6.731 -1.846 -15.260 1.00 95.12 86 GLY A N 1
ATOM 649 C CA . GLY A 1 86 ? 7.406 -0.703 -15.874 1.00 95.12 86 GLY A CA 1
ATOM 650 C C . GLY A 1 86 ? 6.455 0.401 -16.353 1.00 95.12 86 GLY A C 1
ATOM 651 O O . GLY A 1 86 ? 6.863 1.246 -17.148 1.00 95.12 86 GLY A O 1
ATOM 652 N N . ASP A 1 87 ? 5.196 0.402 -15.903 1.00 96.56 87 ASP A N 1
ATOM 653 C CA . ASP A 1 87 ? 4.195 1.395 -16.296 1.00 96.56 87 ASP A CA 1
ATOM 654 C C . ASP A 1 87 ? 4.290 2.626 -15.387 1.00 96.56 87 ASP A C 1
ATOM 656 O O . ASP A 1 87 ? 3.712 2.688 -14.297 1.00 96.56 87 ASP A O 1
ATOM 660 N N . GLU A 1 88 ? 5.042 3.623 -15.852 1.00 94.62 88 GLU A N 1
ATOM 661 C CA . GLU A 1 88 ? 5.270 4.877 -15.134 1.00 94.62 88 GLU A CA 1
ATOM 662 C C . GLU A 1 88 ? 3.965 5.610 -14.791 1.00 94.62 88 GLU A C 1
ATOM 664 O O . GLU A 1 88 ? 3.784 6.069 -13.657 1.00 94.62 88 GLU A O 1
ATOM 669 N N . SER A 1 89 ? 3.032 5.696 -15.743 1.00 94.06 89 SER A N 1
ATOM 670 C CA . SER A 1 89 ? 1.774 6.413 -15.536 1.00 94.06 89 SER A CA 1
ATOM 671 C C . SER A 1 89 ? 0.919 5.709 -14.487 1.00 94.06 89 SER A C 1
ATOM 673 O O . SER A 1 89 ? 0.415 6.347 -13.554 1.00 94.06 89 SER A O 1
ATOM 675 N N . ALA A 1 90 ? 0.790 4.384 -14.585 1.00 95.38 90 ALA A N 1
ATOM 676 C CA . ALA A 1 90 ? 0.059 3.594 -13.605 1.00 95.38 90 ALA A CA 1
ATOM 677 C C . ALA A 1 90 ? 0.719 3.655 -12.222 1.00 95.38 90 ALA A C 1
ATOM 679 O O . ALA A 1 90 ? 0.011 3.817 -11.226 1.00 95.38 90 ALA A O 1
ATOM 680 N N . ALA A 1 91 ? 2.051 3.610 -12.141 1.00 96.06 91 ALA A N 1
ATOM 681 C CA . ALA A 1 91 ? 2.780 3.658 -10.877 1.00 96.06 91 ALA A CA 1
ATOM 682 C C . ALA A 1 91 ? 2.593 5.004 -10.167 1.00 96.06 91 ALA A C 1
ATOM 684 O O . ALA A 1 91 ? 2.246 5.041 -8.984 1.00 96.06 91 ALA A O 1
ATOM 685 N N . ILE A 1 92 ? 2.733 6.119 -10.888 1.00 94.75 92 ILE A N 1
ATOM 686 C CA . ILE A 1 92 ? 2.490 7.464 -10.351 1.00 94.75 92 ILE A CA 1
ATOM 687 C C . ILE A 1 92 ? 1.036 7.609 -9.875 1.00 94.75 92 ILE A C 1
ATOM 689 O O . ILE A 1 92 ? 0.776 8.082 -8.761 1.00 94.75 92 ILE A O 1
ATOM 693 N N . ASN A 1 93 ? 0.075 7.151 -10.680 1.00 95.00 93 ASN A N 1
ATOM 694 C CA . ASN A 1 93 ? -1.344 7.201 -10.332 1.00 95.00 93 ASN A CA 1
ATOM 695 C C . ASN A 1 93 ? -1.669 6.348 -9.096 1.00 95.00 93 ASN A C 1
ATOM 697 O O . ASN A 1 93 ? -2.415 6.790 -8.211 1.00 95.00 93 ASN A O 1
ATOM 701 N N . ALA A 1 94 ? -1.088 5.151 -8.997 1.00 96.50 94 ALA A N 1
ATOM 702 C CA . ALA A 1 94 ? -1.245 4.253 -7.860 1.00 96.50 94 ALA A CA 1
ATOM 703 C C . ALA A 1 94 ? -0.594 4.821 -6.590 1.00 96.50 94 ALA A C 1
ATOM 705 O O . ALA A 1 94 ? -1.218 4.786 -5.527 1.00 96.50 94 ALA A O 1
ATOM 706 N N . ALA A 1 95 ? 0.588 5.438 -6.691 1.00 96.00 95 ALA A N 1
ATOM 707 C CA . ALA A 1 95 ? 1.236 6.140 -5.582 1.00 96.00 95 ALA A CA 1
ATOM 708 C C . ALA A 1 95 ? 0.370 7.293 -5.057 1.00 96.00 95 ALA A C 1
ATOM 710 O O . ALA A 1 95 ? 0.114 7.382 -3.852 1.00 96.00 95 ALA A O 1
ATOM 711 N N . GLY A 1 96 ? -0.177 8.120 -5.954 1.00 95.50 96 GLY A N 1
ATOM 712 C CA . GLY A 1 96 ? -1.129 9.173 -5.595 1.00 95.50 96 GLY A CA 1
ATOM 713 C C . GLY A 1 96 ? -2.404 8.620 -4.957 1.00 95.50 96 GLY A C 1
ATOM 714 O O . GLY A 1 96 ? -2.906 9.162 -3.970 1.00 95.50 96 GLY A O 1
ATOM 715 N N . SER A 1 97 ? -2.923 7.503 -5.469 1.00 96.19 97 SER A N 1
ATOM 716 C CA . SER A 1 97 ? -4.073 6.813 -4.882 1.00 96.19 97 SER A CA 1
ATOM 717 C C . SER A 1 97 ? -3.777 6.314 -3.465 1.00 96.19 97 SER A C 1
ATOM 719 O O . SER A 1 97 ? -4.578 6.542 -2.553 1.00 96.19 97 SER A O 1
ATOM 721 N N . LEU A 1 98 ? -2.632 5.669 -3.246 1.00 97.44 98 LEU A N 1
ATOM 722 C CA . LEU A 1 98 ? -2.208 5.186 -1.935 1.00 97.44 98 LEU A CA 1
ATOM 723 C C . LEU A 1 98 ? -2.016 6.346 -0.951 1.00 97.44 98 LEU A C 1
ATOM 725 O O . LEU A 1 98 ? -2.554 6.295 0.156 1.00 97.44 98 LEU A O 1
ATOM 729 N N . SER A 1 99 ? -1.336 7.414 -1.368 1.00 97.00 99 SER A N 1
ATOM 730 C CA . SER A 1 99 ? -1.168 8.619 -0.555 1.00 97.00 99 SER A CA 1
ATOM 731 C C . SER A 1 99 ? -2.508 9.203 -0.108 1.00 97.00 99 SER A C 1
ATOM 733 O O . SER A 1 99 ? -2.740 9.403 1.088 1.00 97.00 99 SER A O 1
ATOM 735 N N . ARG A 1 100 ? -3.446 9.398 -1.046 1.00 96.50 100 ARG A N 1
ATOM 736 C CA . ARG A 1 100 ? -4.791 9.902 -0.729 1.00 96.50 100 ARG A CA 1
ATOM 737 C C . ARG A 1 100 ? -5.513 9.012 0.282 1.00 96.50 100 ARG A C 1
ATOM 739 O O . ARG A 1 100 ? -6.185 9.534 1.166 1.00 96.50 100 ARG A O 1
ATOM 746 N N . ALA A 1 101 ? -5.357 7.689 0.197 1.00 96.19 101 ALA A N 1
ATOM 747 C CA . ALA A 1 101 ? -5.929 6.776 1.188 1.00 96.19 101 ALA A CA 1
ATOM 748 C C . ALA A 1 101 ? -5.287 6.945 2.571 1.00 96.19 101 ALA A C 1
ATOM 750 O O . ALA A 1 101 ? -6.005 7.014 3.566 1.00 96.19 101 ALA A O 1
ATOM 751 N N . ILE A 1 102 ? -3.958 7.060 2.641 1.00 97.19 102 ILE A N 1
ATOM 752 C CA . ILE A 1 102 ? -3.215 7.279 3.892 1.00 97.19 102 ILE A CA 1
ATOM 753 C C . ILE A 1 102 ? -3.644 8.592 4.556 1.00 97.19 102 ILE A C 1
ATOM 755 O O . ILE A 1 102 ? -3.901 8.614 5.761 1.00 97.19 102 ILE A O 1
ATOM 759 N N . LYS A 1 103 ? -3.774 9.663 3.765 1.00 95.56 103 LYS A N 1
ATOM 760 C CA . LYS A 1 103 ? -4.159 11.010 4.214 1.00 95.56 103 LYS A CA 1
ATOM 761 C C . LYS A 1 103 ? -5.649 11.156 4.539 1.00 95.56 103 LYS A C 1
ATOM 763 O O . LYS A 1 103 ? -6.030 12.147 5.152 1.00 95.56 103 LYS A O 1
ATOM 768 N N . ALA A 1 104 ? -6.496 10.195 4.163 1.00 92.62 104 ALA A N 1
ATOM 769 C CA . ALA A 1 104 ? -7.948 10.329 4.292 1.00 92.62 104 ALA A CA 1
ATOM 770 C C . ALA A 1 104 ? -8.419 10.555 5.741 1.00 92.62 104 ALA A C 1
ATOM 772 O O . ALA A 1 104 ? -9.416 11.236 5.962 1.00 92.62 104 ALA A O 1
ATOM 773 N N . ASN A 1 105 ? -7.744 9.958 6.733 1.00 91.81 105 ASN A N 1
ATOM 774 C CA . ASN A 1 105 ? -7.926 10.264 8.158 1.00 91.81 105 ASN A CA 1
ATOM 775 C C . ASN A 1 105 ? -6.772 9.698 9.014 1.00 91.81 105 ASN A C 1
ATOM 777 O O . ASN A 1 105 ? -6.081 8.773 8.577 1.0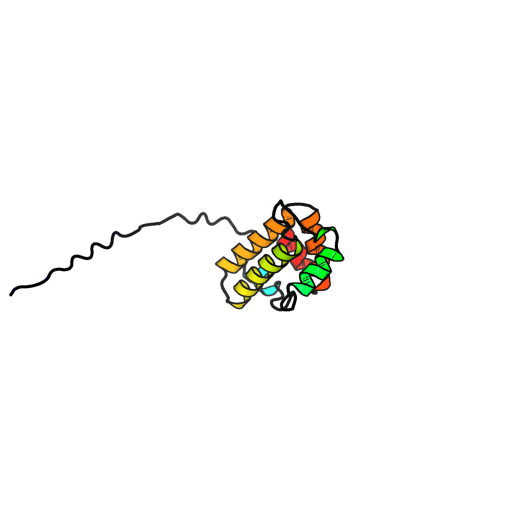0 91.81 105 ASN A O 1
ATOM 781 N N . PRO A 1 106 ? -6.618 10.140 10.281 1.00 95.06 106 PRO A N 1
ATOM 782 C CA . PRO A 1 106 ? -5.536 9.682 11.163 1.00 95.06 106 PRO A CA 1
ATOM 783 C C . PRO A 1 106 ? -5.492 8.166 11.413 1.00 95.06 106 PRO A C 1
ATOM 785 O O . PRO A 1 106 ? -4.434 7.611 11.722 1.00 95.06 106 PRO A O 1
ATOM 788 N N . ARG A 1 107 ? -6.627 7.461 11.276 1.00 95.12 107 ARG A N 1
ATOM 789 C CA . ARG A 1 107 ? -6.672 5.998 11.444 1.00 95.12 107 ARG A CA 1
ATOM 790 C C . ARG A 1 107 ? -6.087 5.275 10.233 1.00 95.12 107 ARG A C 1
ATOM 792 O O . ARG A 1 107 ? -5.425 4.262 10.432 1.00 95.12 107 ARG A O 1
ATOM 799 N N . PHE A 1 108 ? -6.278 5.784 9.012 1.00 96.50 108 PHE A N 1
ATOM 800 C CA . PHE A 1 108 ? -5.586 5.258 7.830 1.00 96.50 108 PHE A CA 1
ATOM 801 C C . PHE A 1 108 ? -4.076 5.438 7.951 1.00 96.50 108 PHE A C 1
ATOM 803 O O . PHE A 1 108 ? -3.348 4.468 7.762 1.00 96.50 108 PHE A O 1
ATOM 810 N N . GLU A 1 109 ? -3.614 6.620 8.358 1.00 96.56 109 GLU A N 1
ATOM 811 C CA . GLU A 1 109 ? -2.188 6.866 8.576 1.00 96.56 109 GLU A CA 1
ATOM 812 C C . GLU A 1 109 ? -1.600 5.915 9.626 1.00 96.56 109 GLU A C 1
ATOM 814 O O . GLU A 1 109 ? -0.576 5.265 9.400 1.00 96.56 109 GLU A O 1
ATOM 819 N N . THR A 1 110 ? -2.275 5.789 10.770 1.00 96.69 110 THR A N 1
ATOM 820 C CA . THR A 1 110 ? -1.819 4.914 11.854 1.00 96.69 110 THR A CA 1
ATOM 821 C C . THR A 1 110 ? -1.838 3.446 11.437 1.00 96.69 110 THR A C 1
ATOM 823 O O . THR A 1 110 ? -0.890 2.716 11.734 1.00 96.69 110 THR A O 1
ATOM 826 N N . CYS A 1 111 ? -2.880 3.006 10.724 1.00 97.38 111 CYS A N 1
ATOM 827 C CA . CYS A 1 111 ? -2.937 1.656 10.174 1.00 97.38 111 CYS A CA 1
ATOM 828 C C . CYS A 1 111 ? -1.769 1.418 9.213 1.00 97.38 111 CYS A C 1
ATOM 830 O O . CYS A 1 111 ? -1.021 0.464 9.422 1.00 97.38 111 CYS A O 1
ATOM 832 N N . TRP A 1 112 ? -1.563 2.317 8.243 1.00 97.62 112 TRP A N 1
ATOM 833 C CA . TRP A 1 112 ? -0.482 2.247 7.261 1.00 97.62 112 TRP A CA 1
ATOM 834 C C . TRP A 1 112 ? 0.881 2.113 7.929 1.00 97.62 112 TRP A C 1
ATOM 836 O O . TRP A 1 112 ? 1.578 1.135 7.690 1.00 97.62 112 TRP A O 1
ATOM 846 N N . LYS A 1 113 ? 1.214 3.015 8.860 1.00 96.81 113 LYS A N 1
ATOM 847 C CA . LYS A 1 113 ? 2.481 2.986 9.606 1.00 96.81 113 LYS A CA 1
ATOM 848 C C . LYS A 1 113 ? 2.709 1.659 10.338 1.00 96.81 113 LYS A C 1
ATOM 850 O O . LYS A 1 113 ? 3.846 1.200 10.453 1.00 96.81 113 LYS A O 1
ATOM 855 N N . ARG A 1 114 ? 1.648 1.050 10.878 1.00 96.44 114 ARG A N 1
ATOM 856 C CA . ARG A 1 114 ? 1.742 -0.227 11.602 1.00 96.44 114 ARG A CA 1
ATOM 857 C C . ARG A 1 114 ? 1.922 -1.412 10.655 1.00 96.44 114 ARG A C 1
ATOM 859 O O . ARG A 1 114 ? 2.749 -2.274 10.948 1.00 96.44 114 ARG A O 1
ATOM 866 N N . ILE A 1 115 ? 1.160 -1.477 9.562 1.00 96.56 115 ILE A N 1
ATOM 867 C CA . ILE A 1 115 ? 1.246 -2.598 8.615 1.00 96.56 115 ILE A CA 1
ATOM 868 C C . ILE A 1 115 ? 2.505 -2.516 7.748 1.00 96.56 115 ILE A C 1
ATOM 870 O O . ILE A 1 115 ? 3.143 -3.542 7.547 1.00 96.56 115 ILE A O 1
ATOM 874 N N . SER A 1 116 ? 2.924 -1.316 7.333 1.00 95.94 116 SER A N 1
ATOM 875 C CA . SER A 1 116 ? 4.123 -1.111 6.515 1.00 95.94 116 SER A CA 1
ATOM 876 C C . SER A 1 116 ? 5.380 -1.556 7.263 1.00 95.94 116 SER A C 1
ATOM 878 O O . SER A 1 116 ? 6.157 -2.356 6.750 1.00 95.94 116 SER A O 1
ATOM 880 N N . ARG A 1 117 ? 5.510 -1.174 8.543 1.00 94.62 117 ARG A N 1
ATOM 881 C CA . ARG A 1 117 ? 6.602 -1.632 9.415 1.00 94.62 117 ARG A CA 1
ATOM 882 C C . ARG A 1 117 ? 6.642 -3.155 9.561 1.00 94.62 117 ARG A C 1
ATOM 884 O O . ARG A 1 117 ? 7.721 -3.730 9.606 1.00 94.62 117 ARG A O 1
ATOM 891 N N . LYS A 1 118 ? 5.481 -3.809 9.672 1.00 92.56 118 LYS A N 1
ATOM 892 C CA . LYS A 1 118 ? 5.400 -5.275 9.790 1.00 92.56 118 LYS A CA 1
ATOM 893 C C . LYS A 1 118 ? 5.813 -6.001 8.510 1.00 92.56 118 LYS A C 1
ATOM 895 O O . LYS A 1 118 ? 6.193 -7.159 8.604 1.00 92.56 118 LYS A O 1
ATOM 900 N N . GLN A 1 119 ? 5.713 -5.340 7.362 1.00 94.25 119 GLN A N 1
ATOM 901 C CA . GLN A 1 119 ? 6.119 -5.869 6.061 1.00 94.25 119 GLN A CA 1
ATOM 902 C C . GLN A 1 119 ? 7.524 -5.421 5.640 1.00 94.25 119 GLN A C 1
ATOM 904 O O . GLN A 1 119 ? 7.894 -5.619 4.498 1.00 94.25 119 GLN A O 1
ATOM 909 N N . GLY A 1 120 ? 8.299 -4.783 6.524 1.00 93.56 120 GLY A N 1
ATOM 910 C CA . GLY A 1 120 ? 9.655 -4.339 6.184 1.00 93.56 120 GLY A CA 1
ATOM 911 C C . GLY A 1 120 ? 9.723 -3.111 5.269 1.00 93.56 120 GLY A C 1
ATOM 912 O O . GLY A 1 120 ? 10.817 -2.688 4.906 1.00 93.56 120 GLY A O 1
ATOM 913 N N . ILE A 1 121 ? 8.591 -2.471 4.960 1.00 95.62 121 ILE A N 1
ATOM 914 C CA . ILE A 1 121 ? 8.570 -1.269 4.124 1.00 95.62 121 ILE A CA 1
ATOM 915 C C . ILE A 1 121 ? 9.348 -0.146 4.813 1.00 95.62 121 ILE A C 1
ATOM 917 O O . ILE A 1 121 ? 9.102 0.195 5.977 1.00 95.62 121 ILE A O 1
ATOM 921 N N . SER A 1 122 ? 10.262 0.474 4.064 1.00 94.88 122 SER A N 1
ATOM 922 C CA . SER A 1 122 ? 11.143 1.504 4.603 1.00 94.88 122 SER A CA 1
ATOM 923 C C . SER A 1 122 ? 10.368 2.713 5.148 1.00 94.88 122 SER A C 1
ATOM 925 O O . SER A 1 122 ? 9.341 3.163 4.618 1.00 94.88 122 SER A O 1
ATOM 927 N N . SER A 1 123 ? 10.889 3.295 6.228 1.00 94.25 123 SER A N 1
ATOM 928 C CA . SER A 1 123 ? 10.337 4.522 6.812 1.00 94.25 123 SER A CA 1
ATOM 929 C C . SER A 1 123 ? 10.441 5.708 5.848 1.00 94.25 123 SER A C 1
ATOM 931 O O . SER A 1 123 ? 9.553 6.563 5.830 1.00 94.25 123 SER A O 1
ATOM 933 N N . LYS A 1 124 ? 11.493 5.731 5.016 1.00 93.50 124 LYS A N 1
ATOM 934 C CA . LYS A 1 124 ? 11.702 6.724 3.957 1.00 93.50 124 LYS A CA 1
ATOM 935 C C . LYS A 1 124 ? 10.576 6.665 2.926 1.00 93.50 124 LYS A C 1
ATOM 937 O O . LYS A 1 124 ? 9.938 7.689 2.697 1.00 93.50 124 LYS A O 1
ATOM 942 N N . PHE A 1 125 ? 10.270 5.482 2.390 1.00 94.94 125 PHE A N 1
ATOM 943 C CA . PHE A 1 125 ? 9.151 5.290 1.462 1.00 94.94 125 PHE A CA 1
ATOM 944 C C . PHE A 1 125 ? 7.813 5.659 2.109 1.00 94.94 125 PHE A C 1
ATOM 946 O O . PHE A 1 125 ? 7.030 6.417 1.543 1.00 94.94 125 PHE A O 1
ATOM 953 N N . THR A 1 126 ? 7.577 5.197 3.341 1.00 95.19 126 THR A N 1
ATOM 954 C CA . THR A 1 126 ? 6.351 5.512 4.094 1.00 95.19 126 THR A CA 1
ATOM 955 C C . THR A 1 126 ? 6.135 7.026 4.205 1.00 95.19 126 THR A C 1
ATOM 957 O O . THR A 1 126 ? 5.014 7.500 4.028 1.00 95.19 126 THR A O 1
ATOM 960 N N . ARG A 1 127 ? 7.199 7.794 4.478 1.00 94.31 127 ARG A N 1
ATOM 961 C CA . ARG A 1 127 ? 7.153 9.262 4.543 1.00 94.31 127 ARG A CA 1
ATOM 962 C C . ARG A 1 127 ? 6.960 9.894 3.165 1.00 94.31 127 ARG A C 1
ATOM 964 O O . ARG A 1 127 ? 6.178 10.827 3.054 1.00 94.31 127 ARG A O 1
ATOM 971 N N . MET A 1 128 ? 7.648 9.388 2.146 1.00 94.31 128 MET A N 1
ATOM 972 C CA . MET A 1 128 ? 7.530 9.862 0.766 1.00 94.31 128 MET A CA 1
ATOM 973 C C . MET A 1 128 ? 6.089 9.741 0.265 1.00 94.31 128 MET A C 1
ATOM 975 O O . MET A 1 128 ? 5.492 10.749 -0.095 1.00 94.31 128 MET A O 1
ATOM 979 N N . ILE A 1 129 ? 5.495 8.545 0.347 1.00 94.62 129 ILE A N 1
ATOM 980 C CA . ILE A 1 129 ? 4.095 8.320 -0.033 1.00 94.62 129 ILE A CA 1
ATOM 981 C C . ILE A 1 129 ? 3.149 9.158 0.818 1.00 94.62 129 ILE A C 1
ATOM 983 O O . ILE A 1 129 ? 2.207 9.727 0.289 1.00 94.62 129 ILE A O 1
ATOM 987 N N . LYS A 1 130 ? 3.385 9.269 2.131 1.00 92.25 130 LYS A N 1
ATOM 988 C CA . LYS A 1 130 ? 2.559 10.129 2.984 1.00 92.25 130 LYS A CA 1
ATOM 989 C C . LYS A 1 130 ? 2.626 11.599 2.561 1.00 92.25 130 LYS A C 1
ATOM 991 O O . LYS A 1 130 ? 1.683 12.319 2.847 1.00 92.25 130 LYS A O 1
ATOM 996 N N . ASN A 1 131 ? 3.716 12.077 1.972 1.00 90.81 131 ASN A N 1
ATOM 997 C CA . ASN A 1 131 ? 3.886 13.500 1.696 1.00 90.81 131 ASN A CA 1
ATOM 998 C C . ASN A 1 131 ? 3.463 13.887 0.279 1.00 90.81 131 ASN A C 1
ATOM 1000 O O . ASN A 1 131 ? 2.909 14.975 0.134 1.00 90.81 131 ASN A O 1
ATOM 1004 N N . GLY A 1 132 ? 3.642 13.012 -0.714 1.00 83.12 132 GLY A N 1
ATOM 1005 C CA . GLY A 1 132 ? 3.170 13.272 -2.081 1.00 83.12 132 GLY A CA 1
ATOM 1006 C C . GLY A 1 132 ? 1.656 13.301 -2.187 1.00 83.12 132 GLY A C 1
ATOM 1007 O O . GLY A 1 132 ? 1.097 14.107 -2.945 1.00 83.12 132 GLY A O 1
#

pLDDT: mean 85.91, std 17.18, range [41.75, 97.75]

Radius of gyration: 20.52 Å; chains: 1; bounding box: 41×33×76 Å

Secondary structure (DSSP, 8-state):
------------------------SS-HHHHHHH--TTTTTT--HHHHHHHHHH-GGGSB-STT--BHHHHHHHHHHHHHHHHHHT-HHHHHHHHHHHHHHHHT-HHHHHHHHHHHHHTT--HHHHHHHHH-

Sequence (132 aa):
MKKTALAFAAALVATTSLAATSASAFEYSTLAAAVDTTAFENADDAWRRMHAKRISECRSFGKDRIRRVDVLVDRYRALADAVTAGDESAAINAAGSLSRAIKANPRFETCWKRISRKQGISSKFTRMIKNG